Protein AF-A0A9P7XEL4-F1 (afdb_monomer_lite)

Sequence (100 aa):
MDHVLQLLDLHAQRLPLPLSPVKDVTFTKGSLKDTKGYEFGQKTIIHRFCPNCGSSVFEEMKTRDMLAVNIRHLRGVDVKALEFVHYDGFTKHGPQYEFA

Secondary structure (DSSP, 8-state):
-------S-S--TTS---EEEGGG---SSS-GGGSEEE--TTS-EEEEE-TTT--EEEEEESSSSEEEE-GGG-TT--GGGS------HHHHS-GGG---

Foldseek 3Di:
DAPQAEADDDDPPDDPHVWDQLVNDDDPDDDQVQWDWDAAQPRQKTQTAHPPPRDRAWIQGNVGSTIRGGPVPDPPDDPVPHDYDDDDRVVPPDPSPDDD

pLDDT: mean 74.94, std 18.09, range [26.22, 95.5]

Radius of gyration: 14.18 Å; chains: 1; bounding box: 42×27×33 Å

Structure (mmCIF, N/CA/C/O backbone):
data_AF-A0A9P7XEL4-F1
#
_entry.id   AF-A0A9P7XEL4-F1
#
loop_
_atom_site.group_PDB
_atom_site.id
_atom_site.type_symbol
_atom_site.label_atom_id
_atom_site.label_alt_id
_atom_site.label_comp_id
_atom_site.label_asym_id
_atom_site.label_entity_id
_atom_site.label_seq_id
_atom_site.pdbx_PDB_ins_code
_atom_site.Cartn_x
_atom_site.Cartn_y
_atom_site.Cartn_z
_atom_site.occupancy
_atom_site.B_iso_or_equiv
_atom_site.auth_seq_id
_atom_site.auth_comp_id
_atom_site.auth_asym_id
_atom_site.auth_atom_id
_atom_site.pdbx_PDB_model_num
ATOM 1 N N . MET A 1 1 ? -13.971 -0.108 -22.187 1.00 29.59 1 MET A N 1
ATOM 2 C CA . MET A 1 1 ? -13.885 0.783 -21.001 1.00 29.59 1 MET A CA 1
ATOM 3 C C . MET A 1 1 ? -12.870 0.111 -20.118 1.00 29.59 1 MET A C 1
ATOM 5 O O . MET A 1 1 ? -13.204 -0.754 -19.316 1.00 29.59 1 MET A O 1
ATOM 9 N N . ASP A 1 2 ? -11.615 0.398 -20.430 1.00 26.22 2 ASP A N 1
ATOM 10 C CA . ASP A 1 2 ? -10.513 -0.507 -20.143 1.00 26.22 2 ASP A CA 1
ATOM 11 C C . ASP A 1 2 ? -9.864 -0.025 -18.855 1.00 26.22 2 ASP A C 1
ATOM 13 O O . ASP A 1 2 ? -8.997 0.847 -18.835 1.00 26.22 2 ASP A O 1
ATOM 17 N N . HIS A 1 3 ? -10.392 -0.525 -17.741 1.00 31.06 3 HIS A N 1
ATOM 18 C CA . HIS A 1 3 ? -9.811 -0.284 -16.433 1.00 31.06 3 HIS A CA 1
ATOM 19 C C . HIS A 1 3 ? -8.615 -1.222 -16.263 1.00 31.06 3 HIS A C 1
ATOM 21 O O . HIS A 1 3 ? -8.749 -2.358 -15.811 1.00 31.06 3 HIS A O 1
ATOM 27 N N . VAL A 1 4 ? -7.436 -0.731 -16.647 1.00 32.66 4 VAL A N 1
ATOM 28 C CA . VAL A 1 4 ? -6.141 -1.335 -16.315 1.00 32.66 4 VAL A CA 1
ATOM 29 C C . VAL A 1 4 ? -5.936 -1.170 -14.807 1.00 32.66 4 VAL A C 1
ATOM 31 O O . VAL A 1 4 ? -5.474 -0.138 -14.325 1.00 32.66 4 VAL A O 1
ATOM 34 N N . LEU A 1 5 ? -6.375 -2.165 -14.038 1.00 41.03 5 LEU A N 1
ATOM 35 C CA . LEU A 1 5 ? -6.260 -2.176 -12.583 1.00 41.03 5 LEU A CA 1
ATOM 36 C C . LEU A 1 5 ? -4.991 -2.933 -12.186 1.00 41.03 5 LEU A C 1
ATOM 38 O O . LEU A 1 5 ? -4.913 -4.154 -12.306 1.00 41.03 5 LEU A O 1
ATOM 42 N N . GLN A 1 6 ? -3.981 -2.200 -11.724 1.00 42.44 6 GLN A N 1
ATOM 43 C CA . GLN A 1 6 ? -2.684 -2.773 -11.374 1.00 42.44 6 GLN A CA 1
ATOM 44 C C . GLN A 1 6 ? -2.631 -3.259 -9.920 1.00 42.44 6 GLN A C 1
ATOM 46 O O . GLN A 1 6 ? -3.105 -2.587 -9.007 1.00 42.44 6 GLN A O 1
ATOM 51 N N . LEU A 1 7 ? -2.040 -4.445 -9.747 1.00 38.75 7 LEU A N 1
ATOM 52 C CA . LEU A 1 7 ? -1.731 -5.126 -8.487 1.00 38.75 7 LEU A CA 1
ATOM 53 C C . LEU A 1 7 ? -0.873 -4.276 -7.534 1.00 38.75 7 LEU A C 1
ATOM 55 O O . LEU A 1 7 ? 0.015 -3.552 -7.978 1.00 38.75 7 LEU A O 1
ATOM 59 N N . LEU A 1 8 ? -1.085 -4.467 -6.225 1.00 46.84 8 LEU A N 1
ATOM 60 C CA . LEU A 1 8 ? -0.123 -4.086 -5.185 1.00 46.84 8 LEU A CA 1
ATOM 61 C C . LEU A 1 8 ? 1.179 -4.842 -5.417 1.00 46.84 8 LEU A C 1
ATOM 63 O O . LEU A 1 8 ? 1.230 -6.057 -5.250 1.00 46.84 8 LEU A O 1
ATOM 67 N N . ASP A 1 9 ? 2.193 -4.131 -5.874 1.00 37.53 9 ASP A N 1
ATOM 68 C CA . ASP A 1 9 ? 3.299 -3.697 -5.025 1.00 37.53 9 ASP A CA 1
ATOM 69 C C . ASP A 1 9 ? 4.166 -2.724 -5.842 1.00 37.53 9 ASP A C 1
ATOM 71 O O . ASP A 1 9 ? 4.312 -2.866 -7.057 1.00 37.53 9 ASP A O 1
ATOM 75 N N . LEU A 1 10 ? 4.783 -1.771 -5.135 1.00 38.84 10 LEU A N 1
ATOM 76 C CA . LEU A 1 10 ? 5.895 -0.916 -5.577 1.00 38.84 10 LEU A CA 1
ATOM 77 C C . LEU A 1 10 ? 5.537 0.426 -6.263 1.00 38.84 10 LEU A C 1
ATOM 79 O O . LEU A 1 10 ? 5.669 0.620 -7.467 1.00 38.84 10 LEU A O 1
ATOM 83 N N . HIS A 1 11 ? 5.177 1.408 -5.424 1.00 47.44 11 HIS A N 1
ATOM 84 C CA . HIS A 1 11 ? 5.610 2.822 -5.479 1.00 47.44 11 HIS A CA 1
ATOM 85 C C . HIS A 1 11 ? 5.589 3.564 -6.836 1.00 47.44 11 HIS A C 1
ATOM 87 O O . HIS A 1 11 ? 6.415 4.445 -7.091 1.00 47.44 11 HIS A O 1
ATOM 93 N N . ALA A 1 12 ? 4.612 3.324 -7.705 1.00 41.06 12 ALA A N 1
ATOM 94 C CA . ALA A 1 12 ? 4.504 4.063 -8.961 1.00 41.06 12 ALA A CA 1
ATOM 95 C C . ALA A 1 12 ? 3.913 5.478 -8.756 1.00 41.06 12 ALA A C 1
ATOM 97 O O . ALA A 1 12 ? 2.736 5.727 -8.995 1.00 41.06 12 ALA A O 1
ATOM 98 N N . GLN A 1 13 ? 4.744 6.458 -8.383 1.00 43.97 13 GLN A N 1
ATOM 99 C CA . GLN A 1 13 ? 4.351 7.878 -8.278 1.00 43.97 13 GLN A CA 1
ATOM 100 C C . GLN A 1 13 ? 4.030 8.553 -9.635 1.00 43.97 13 GLN A C 1
ATOM 102 O O . GLN A 1 13 ? 3.797 9.763 -9.676 1.00 43.97 13 GLN A O 1
ATOM 107 N N . ARG A 1 14 ? 4.030 7.819 -10.760 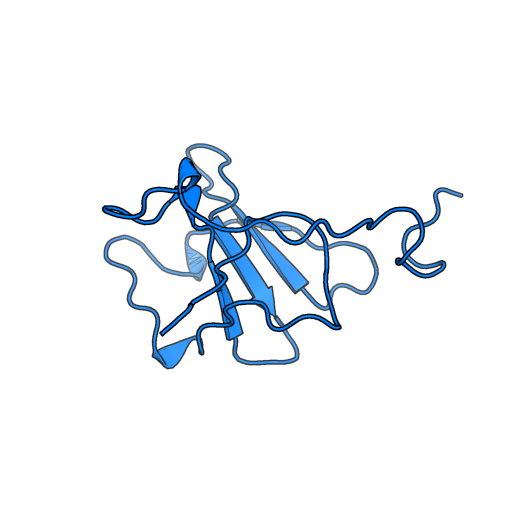1.00 40.97 14 ARG A N 1
ATOM 108 C CA . ARG A 1 14 ? 3.882 8.391 -12.117 1.00 40.97 14 ARG A CA 1
ATOM 109 C C . ARG A 1 14 ? 2.987 7.613 -13.092 1.00 40.97 14 ARG A C 1
ATOM 111 O O . ARG A 1 14 ? 2.905 8.010 -14.248 1.00 40.97 14 ARG A O 1
ATOM 118 N N . LEU A 1 15 ? 2.307 6.552 -12.661 1.00 41.12 15 LEU A N 1
ATOM 119 C CA . LEU A 1 15 ? 1.334 5.827 -13.495 1.00 41.12 15 LEU A CA 1
ATOM 120 C C . LEU A 1 15 ? -0.087 6.044 -12.956 1.00 41.12 15 LEU A C 1
ATOM 122 O O . LEU A 1 15 ? -0.232 6.309 -11.759 1.00 41.12 15 LEU A O 1
ATOM 126 N N . 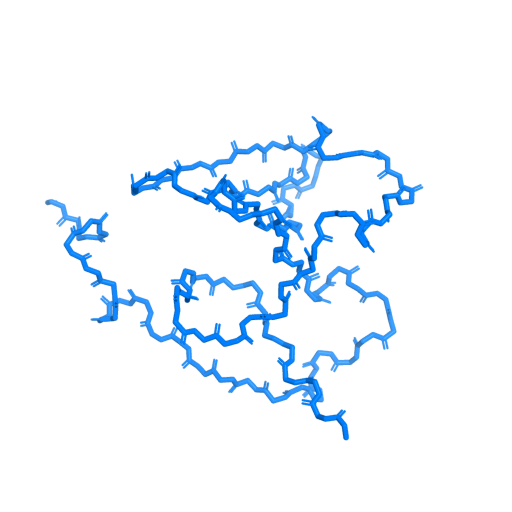PRO A 1 16 ? -1.133 5.957 -13.800 1.00 46.69 16 PRO A N 1
ATOM 127 C CA . PRO A 1 16 ? -2.516 6.010 -13.347 1.00 46.69 16 PRO A CA 1
ATOM 128 C C . PRO A 1 16 ? -2.843 4.717 -12.589 1.00 46.69 16 PRO A C 1
ATOM 130 O O . PRO A 1 16 ? -3.467 3.802 -13.115 1.00 46.69 16 PRO A O 1
ATOM 133 N N . LEU A 1 17 ? -2.379 4.627 -11.341 1.00 52.81 17 LEU A N 1
ATOM 134 C CA . LEU A 1 17 ? -2.895 3.661 -10.383 1.00 52.81 17 LEU A CA 1
ATOM 135 C C . LEU A 1 17 ? -4.406 3.907 -10.250 1.00 52.81 17 LEU A C 1
ATOM 137 O O . LEU A 1 17 ? -4.830 5.068 -10.281 1.00 52.81 17 LEU A O 1
ATOM 141 N N . PRO A 1 18 ? -5.234 2.866 -10.081 1.00 57.12 18 PRO A N 1
ATOM 142 C CA . PRO A 1 18 ? -6.626 3.053 -9.702 1.00 57.12 18 PRO A CA 1
ATOM 143 C C . PRO A 1 18 ? -6.691 3.582 -8.269 1.00 57.12 18 PRO A C 1
ATOM 145 O O . PRO A 1 18 ? -6.821 2.841 -7.297 1.00 57.12 18 PRO A O 1
ATOM 148 N N . LEU A 1 19 ? -6.532 4.895 -8.146 1.00 61.97 19 LEU A N 1
ATOM 149 C CA . LEU A 1 19 ? -6.640 5.618 -6.896 1.00 61.97 19 LEU A CA 1
ATOM 150 C C . LEU A 1 19 ? -8.118 5.829 -6.619 1.00 61.97 19 LEU A C 1
ATOM 152 O O . LEU A 1 19 ? -8.814 6.507 -7.373 1.00 61.97 19 LEU A O 1
ATOM 156 N N . SER A 1 20 ? -8.590 5.228 -5.537 1.00 74.00 20 SER A N 1
ATOM 157 C CA . SER A 1 20 ? -9.943 5.455 -5.051 1.00 74.00 20 SER A CA 1
ATOM 158 C C . SER A 1 20 ? -9.886 6.603 -4.050 1.00 74.00 20 SER A C 1
ATOM 160 O O . SER A 1 20 ? -9.150 6.482 -3.066 1.00 74.00 20 SER A O 1
ATOM 162 N N . PRO A 1 21 ? -10.607 7.717 -4.260 1.00 79.56 21 PRO A N 1
ATOM 163 C CA . PRO A 1 21 ? -10.787 8.705 -3.207 1.00 79.56 21 PRO A CA 1
ATOM 164 C C . PRO A 1 21 ? -11.282 8.010 -1.938 1.00 79.56 21 PRO A C 1
ATOM 166 O O . PRO A 1 21 ? -12.153 7.143 -2.017 1.00 79.56 21 PRO A O 1
ATOM 169 N N . VAL A 1 22 ? -10.744 8.368 -0.770 1.00 78.62 22 VAL A N 1
ATOM 170 C CA . VAL A 1 22 ? -11.078 7.673 0.492 1.00 78.62 22 VAL A CA 1
ATOM 171 C C . VAL A 1 22 ? -12.592 7.676 0.737 1.00 78.62 22 VAL A C 1
ATOM 173 O O . VAL A 1 22 ? -13.154 6.671 1.166 1.00 78.62 22 VAL A O 1
ATOM 176 N N . LYS A 1 23 ? -13.268 8.773 0.379 1.00 81.38 23 LYS A N 1
ATOM 177 C CA . LYS A 1 23 ? -14.731 8.930 0.452 1.00 81.38 23 LYS A CA 1
ATOM 178 C C . LYS A 1 23 ? -15.538 7.893 -0.345 1.00 81.38 23 LYS A C 1
ATOM 180 O O . LYS A 1 23 ? -16.681 7.629 0.012 1.00 81.38 23 LYS A O 1
ATOM 185 N N . ASP A 1 24 ? -14.962 7.323 -1.402 1.00 84.00 24 ASP A N 1
ATOM 186 C CA . ASP A 1 24 ? -15.641 6.370 -2.287 1.00 84.00 24 ASP A CA 1
ATOM 187 C C . ASP A 1 24 ? -15.435 4.919 -1.805 1.00 84.00 24 ASP A C 1
ATOM 189 O O . ASP A 1 24 ? -15.993 3.976 -2.368 1.00 84.00 24 ASP A O 1
ATOM 193 N N . VAL A 1 25 ? -14.658 4.720 -0.731 1.00 83.44 25 VAL A N 1
ATOM 194 C CA . VAL A 1 25 ? -14.373 3.410 -0.142 1.00 83.44 25 VAL A CA 1
ATOM 195 C C . VAL A 1 25 ? -15.236 3.189 1.095 1.00 83.44 25 VAL A C 1
ATOM 197 O O . VAL A 1 25 ? -15.126 3.886 2.101 1.00 83.44 25 VAL A O 1
ATOM 200 N N . THR A 1 26 ? -16.069 2.149 1.049 1.00 85.81 26 THR A N 1
ATOM 201 C CA . THR A 1 26 ? -16.863 1.702 2.200 1.00 85.81 26 THR A CA 1
ATOM 202 C C . THR A 1 26 ? -16.299 0.404 2.766 1.00 85.81 26 THR A C 1
ATOM 204 O O . THR A 1 26 ? -16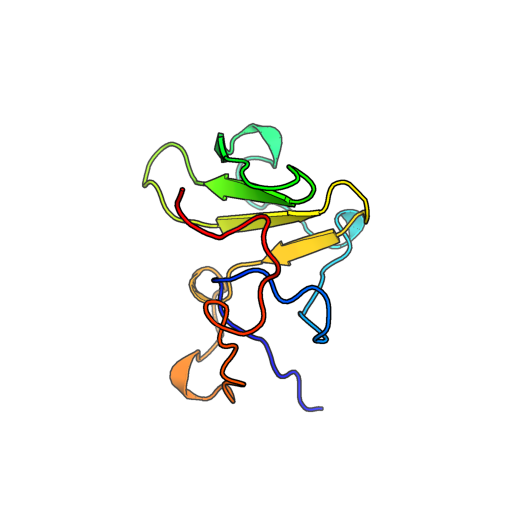.195 -0.605 2.068 1.00 85.81 26 THR A O 1
ATOM 207 N N . PHE A 1 27 ? -15.974 0.406 4.059 1.00 84.94 27 PHE A N 1
ATOM 208 C CA . PHE A 1 27 ? -15.518 -0.787 4.767 1.00 84.94 27 PHE A CA 1
ATOM 209 C C . PHE A 1 27 ? -16.719 -1.627 5.206 1.00 84.94 27 PHE A C 1
ATOM 211 O O . PHE A 1 27 ? -17.503 -1.216 6.056 1.00 84.94 27 PHE A O 1
ATOM 218 N N . THR A 1 28 ? -16.858 -2.837 4.661 1.00 86.81 28 THR A N 1
ATOM 219 C CA . THR A 1 28 ? -17.933 -3.760 5.070 1.00 86.81 28 THR A CA 1
ATOM 220 C C . THR A 1 28 ? -17.718 -4.331 6.473 1.00 86.81 28 THR A C 1
ATOM 222 O O . THR A 1 28 ? -18.666 -4.765 7.121 1.00 86.81 28 THR A O 1
ATOM 225 N N . LYS A 1 2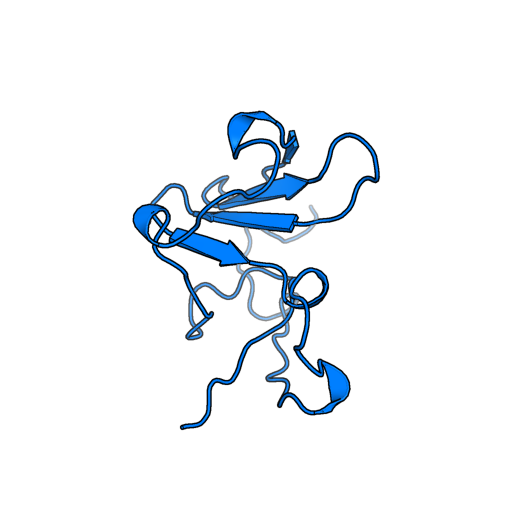9 ? -16.457 -4.403 6.915 1.00 82.81 29 LYS A N 1
ATOM 226 C CA . LYS A 1 29 ? -16.034 -4.847 8.247 1.00 82.81 29 LYS A CA 1
ATOM 227 C C . LYS A 1 29 ? -14.771 -4.094 8.647 1.00 82.81 29 LYS A C 1
ATOM 229 O O . LYS A 1 29 ? -13.859 -3.970 7.831 1.00 82.81 29 LYS A O 1
ATOM 234 N N . GLY A 1 30 ? -14.716 -3.665 9.905 1.00 85.75 30 GLY A N 1
ATOM 235 C CA . GLY A 1 30 ? -13.623 -2.843 10.414 1.00 85.75 30 GLY A CA 1
ATOM 236 C C . GLY A 1 30 ? -13.570 -1.471 9.742 1.00 85.75 30 GLY A C 1
ATOM 237 O O . GLY A 1 30 ? -14.554 -0.982 9.189 1.00 85.75 30 GLY A O 1
ATOM 238 N N . SER A 1 31 ? -12.404 -0.852 9.811 1.00 88.31 31 SER A N 1
ATOM 239 C CA . SER A 1 31 ? -12.138 0.497 9.341 1.00 88.31 31 SER A CA 1
ATOM 240 C C . SER A 1 31 ? -10.658 0.658 9.007 1.00 88.31 31 SER A C 1
ATOM 242 O O . SER A 1 31 ? -9.827 -0.192 9.335 1.00 88.31 31 SER A O 1
ATOM 244 N N . LEU A 1 32 ? -10.303 1.806 8.430 1.00 86.19 32 LEU A N 1
ATOM 245 C CA . LEU A 1 32 ? -8.909 2.197 8.223 1.00 86.19 32 LEU A CA 1
ATOM 246 C C . LEU A 1 32 ? -8.065 2.072 9.510 1.00 86.19 32 LEU A C 1
ATOM 248 O O . LEU A 1 32 ? -6.914 1.641 9.462 1.00 86.19 32 LEU A O 1
ATOM 252 N N . LYS A 1 33 ? -8.649 2.386 10.675 1.00 88.69 33 LYS A N 1
ATOM 253 C CA . LYS A 1 33 ? -7.967 2.370 11.982 1.00 88.69 33 LYS A CA 1
ATOM 254 C C . LYS A 1 33 ? -7.667 0.964 12.501 1.00 88.69 33 LYS A C 1
ATOM 256 O O . LYS A 1 33 ? -6.767 0.805 13.319 1.00 88.69 33 LYS A O 1
ATOM 261 N N . ASP A 1 34 ? -8.385 -0.041 12.008 1.00 91.50 34 ASP A N 1
ATOM 262 C CA . ASP A 1 34 ? -8.213 -1.437 12.420 1.00 91.50 34 ASP A CA 1
ATOM 263 C C . ASP A 1 34 ? -7.051 -2.123 11.684 1.00 91.50 34 ASP A C 1
ATOM 265 O O . ASP A 1 34 ? -6.726 -3.280 11.951 1.00 91.50 34 ASP A O 1
ATOM 269 N N . THR A 1 35 ? -6.395 -1.410 10.766 1.00 92.50 35 THR A N 1
ATOM 270 C CA . THR A 1 35 ? -5.208 -1.881 10.047 1.00 92.50 35 THR A CA 1
ATOM 271 C C . THR A 1 35 ? -3.912 -1.408 10.705 1.00 92.50 35 THR A C 1
ATOM 273 O O . THR A 1 35 ? -3.863 -0.383 11.391 1.00 92.50 35 THR A O 1
ATOM 276 N N . LYS A 1 36 ? -2.821 -2.146 10.486 1.00 95.50 36 LYS A N 1
ATOM 277 C CA . LYS A 1 36 ? -1.473 -1.731 10.895 1.00 95.50 36 LYS A CA 1
ATOM 278 C C . LYS A 1 36 ? -0.785 -1.018 9.744 1.00 95.50 36 LYS A C 1
ATOM 280 O O . LYS A 1 36 ? -0.781 -1.520 8.628 1.00 95.50 36 LYS A O 1
ATOM 285 N N . GLY A 1 37 ? -0.240 0.161 10.030 1.00 93.81 37 GLY A N 1
ATOM 286 C CA . GLY A 1 37 ? 0.508 0.958 9.065 1.00 93.81 37 GLY A CA 1
ATOM 287 C C . GLY A 1 37 ? 2.003 0.685 9.155 1.00 93.81 37 GLY A C 1
ATOM 288 O O . GLY A 1 37 ? 2.555 0.647 10.255 1.00 93.81 37 GLY A O 1
ATOM 289 N N . TYR A 1 38 ? 2.645 0.537 8.004 1.00 91.88 38 TYR A N 1
ATOM 290 C CA . TYR A 1 38 ? 4.092 0.521 7.852 1.00 91.88 38 TYR A CA 1
ATOM 291 C C . TYR A 1 38 ? 4.511 1.607 6.861 1.00 91.88 38 TYR A C 1
ATOM 293 O O . TYR A 1 38 ? 3.857 1.824 5.843 1.00 91.88 38 TYR A O 1
ATOM 301 N N . GLU A 1 39 ? 5.597 2.305 7.169 1.00 89.94 39 GLU A N 1
ATOM 302 C CA . GLU A 1 39 ? 6.093 3.419 6.368 1.00 89.94 39 GLU A CA 1
ATOM 303 C C . GLU A 1 39 ? 7.602 3.310 6.202 1.00 89.94 39 GLU A C 1
ATOM 305 O O . GLU A 1 39 ? 8.313 2.966 7.147 1.00 89.94 39 GLU A O 1
ATOM 310 N N . PHE A 1 40 ? 8.098 3.672 5.023 1.00 84.06 40 PHE A N 1
ATOM 311 C CA . PHE A 1 40 ? 9.525 3.686 4.724 1.00 84.06 40 PHE A CA 1
ATOM 312 C C . PHE A 1 40 ? 9.867 4.764 3.690 1.00 84.06 40 PHE A C 1
ATOM 314 O O . PHE A 1 40 ? 8.986 5.482 3.204 1.00 84.06 40 PHE A O 1
ATOM 321 N N . GLY A 1 41 ? 11.160 4.929 3.398 1.00 81.06 41 GLY A N 1
ATOM 322 C CA . GLY A 1 41 ? 11.654 5.996 2.528 1.00 81.06 41 GLY A CA 1
ATOM 323 C C . GLY A 1 41 ? 11.219 7.373 3.039 1.00 81.06 41 GLY A C 1
ATOM 324 O O . GLY A 1 41 ? 11.444 7.723 4.197 1.00 81.06 41 GLY A O 1
ATOM 325 N N . GLN A 1 42 ? 10.534 8.140 2.188 1.00 83.50 42 GLN A N 1
ATOM 326 C CA . GLN A 1 42 ? 10.039 9.485 2.510 1.00 83.50 42 GLN A CA 1
ATOM 327 C C . GLN A 1 42 ? 8.777 9.512 3.393 1.00 83.50 42 GLN A C 1
ATOM 329 O O . GLN A 1 42 ? 8.325 10.597 3.754 1.00 83.50 42 GLN A O 1
ATOM 334 N N . LYS A 1 43 ? 8.196 8.353 3.745 1.00 87.69 43 LYS A N 1
ATOM 335 C CA . LYS A 1 43 ? 7.001 8.247 4.611 1.00 87.69 43 LYS A CA 1
ATOM 336 C C . LYS A 1 43 ? 5.786 9.037 4.097 1.00 87.69 43 LYS A C 1
ATOM 338 O O . LYS A 1 43 ? 5.027 9.615 4.876 1.00 87.69 43 LYS A O 1
ATOM 343 N N . THR A 1 44 ? 5.629 9.094 2.774 1.00 86.06 44 THR A N 1
ATOM 344 C CA . THR A 1 44 ? 4.499 9.743 2.084 1.00 86.06 44 THR A CA 1
ATOM 345 C C . THR A 1 44 ? 3.335 8.789 1.821 1.00 86.06 44 THR A C 1
ATOM 347 O O . THR A 1 44 ? 2.224 9.244 1.549 1.00 86.06 44 THR A O 1
ATOM 350 N N . ILE A 1 45 ? 3.582 7.482 1.920 1.00 86.50 45 ILE A N 1
ATOM 351 C CA . ILE A 1 45 ? 2.614 6.405 1.722 1.00 86.50 45 ILE A CA 1
ATOM 352 C C . ILE A 1 45 ? 2.640 5.509 2.961 1.00 86.50 45 ILE A C 1
ATOM 354 O O . ILE A 1 45 ? 3.715 5.103 3.411 1.00 86.50 45 ILE A O 1
ATOM 358 N N . ILE A 1 46 ? 1.459 5.196 3.490 1.00 91.44 46 ILE A N 1
ATOM 359 C CA . ILE A 1 46 ? 1.277 4.232 4.572 1.00 91.44 46 ILE A CA 1
ATOM 360 C C . ILE A 1 46 ? 0.806 2.917 3.962 1.00 91.44 46 ILE A C 1
ATOM 362 O O . ILE A 1 46 ? -0.302 2.826 3.437 1.00 91.44 46 ILE A O 1
ATOM 366 N N . HIS A 1 47 ? 1.627 1.882 4.078 1.00 90.38 47 HIS A N 1
ATOM 367 C CA . HIS A 1 47 ? 1.285 0.518 3.685 1.00 90.38 47 HIS A CA 1
ATOM 368 C C . HIS A 1 47 ? 0.415 -0.097 4.775 1.00 90.38 47 HIS A C 1
ATOM 370 O O . HIS A 1 47 ? 0.850 -0.194 5.926 1.00 90.38 47 HIS A O 1
ATOM 376 N N . ARG A 1 48 ? -0.833 -0.455 4.462 1.00 91.62 48 ARG A N 1
ATOM 377 C CA . ARG A 1 48 ? -1.823 -0.891 5.454 1.00 91.62 48 ARG A CA 1
ATOM 378 C C . ARG A 1 48 ? -2.052 -2.396 5.369 1.00 91.62 48 ARG A C 1
ATOM 380 O O . ARG A 1 48 ? -2.504 -2.930 4.355 1.00 91.62 48 ARG A O 1
ATOM 387 N N . PHE A 1 49 ? -1.800 -3.071 6.486 1.00 92.56 49 PHE A N 1
ATOM 388 C CA . PHE A 1 49 ? -1.886 -4.520 6.621 1.00 92.56 49 PHE A CA 1
ATOM 389 C C . PHE A 1 49 ? -2.987 -4.938 7.593 1.00 92.56 49 PHE A C 1
ATOM 391 O O . PHE A 1 49 ? -3.258 -4.266 8.595 1.00 92.56 49 PHE A O 1
ATOM 398 N N . CYS A 1 50 ? -3.596 -6.095 7.337 1.00 91.56 50 CYS A N 1
ATOM 399 C CA . CYS A 1 50 ? -4.502 -6.717 8.295 1.00 91.56 50 CYS A CA 1
ATOM 400 C C . CYS A 1 50 ? -3.704 -7.254 9.501 1.00 91.56 50 CYS A C 1
ATOM 402 O O . CYS A 1 50 ? -2.834 -8.102 9.303 1.00 91.56 50 CYS A O 1
ATOM 404 N N . PRO A 1 51 ? -4.015 -6.853 10.750 1.00 93.06 51 PRO A N 1
ATOM 405 C CA . PRO A 1 51 ? -3.296 -7.341 11.931 1.00 93.06 51 PRO A CA 1
ATOM 406 C C . PRO A 1 51 ? -3.497 -8.836 12.203 1.00 93.06 51 PRO A C 1
ATOM 408 O O . PRO A 1 51 ? -2.709 -9.423 12.934 1.00 93.06 51 PRO A O 1
ATOM 411 N N . ASN A 1 52 ? -4.553 -9.444 11.656 1.00 92.31 52 ASN A N 1
ATOM 412 C CA . ASN A 1 52 ? -4.894 -10.838 11.926 1.00 92.31 52 ASN A CA 1
ATOM 413 C C . ASN A 1 52 ? -4.194 -11.821 10.974 1.00 92.31 52 ASN A C 1
ATOM 415 O O . ASN A 1 52 ? -3.737 -12.870 11.408 1.00 92.31 52 ASN A O 1
ATOM 419 N N . CYS A 1 53 ? -4.124 -11.502 9.677 1.00 91.12 53 CYS A N 1
ATOM 420 C CA . CYS A 1 53 ? -3.562 -12.402 8.661 1.00 91.12 53 CYS A CA 1
ATOM 421 C C . CYS A 1 53 ? -2.319 -11.855 7.946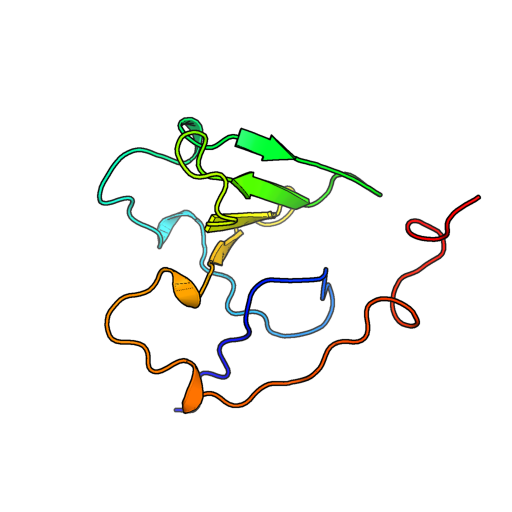 1.00 91.12 53 CYS A C 1
ATOM 423 O O . CYS A 1 53 ? -1.753 -12.551 7.111 1.00 91.12 53 CYS A O 1
ATOM 425 N N . GLY A 1 54 ? -1.908 -10.614 8.225 1.00 90.56 54 GLY A N 1
ATOM 426 C CA . GLY A 1 54 ? -0.708 -10.002 7.645 1.00 90.56 54 GLY A CA 1
ATOM 427 C C . GLY A 1 54 ? -0.822 -9.594 6.173 1.00 90.56 54 GLY A C 1
ATOM 428 O O . GLY A 1 54 ? 0.165 -9.162 5.591 1.00 90.56 54 GLY A O 1
ATOM 429 N N . SER A 1 55 ? -1.995 -9.711 5.545 1.00 90.38 55 SER A N 1
ATOM 430 C CA . SER A 1 55 ? -2.170 -9.344 4.133 1.00 90.38 55 SER A CA 1
ATOM 431 C C . SER A 1 55 ? -2.080 -7.830 3.915 1.00 90.38 55 SER A C 1
ATOM 433 O O . SER A 1 55 ? -2.647 -7.071 4.705 1.00 90.38 55 SER A O 1
ATOM 435 N N . SER A 1 56 ? -1.425 -7.410 2.826 1.00 89.56 56 SER A N 1
ATOM 436 C CA . SER A 1 56 ? -1.387 -6.014 2.365 1.00 89.56 56 SER A CA 1
ATOM 437 C C . SER A 1 56 ? -2.711 -5.649 1.695 1.00 89.56 56 SER A C 1
ATOM 439 O O . SER A 1 56 ? -3.040 -6.184 0.632 1.00 89.56 56 SER A O 1
ATOM 441 N N . VAL A 1 57 ? -3.507 -4.798 2.344 1.00 88.44 57 VAL A N 1
ATOM 442 C CA . VAL A 1 57 ? -4.906 -4.549 1.952 1.00 88.44 57 VAL A CA 1
ATOM 443 C C . VAL A 1 57 ? -5.020 -3.313 1.065 1.00 88.44 57 VAL A C 1
ATOM 445 O O . VAL A 1 57 ? -5.726 -3.340 0.055 1.00 88.44 57 VAL A O 1
ATOM 448 N N . PHE A 1 58 ? -4.333 -2.233 1.434 1.00 87.06 58 PHE A N 1
ATOM 449 C CA . PHE A 1 58 ? -4.277 -0.998 0.658 1.00 87.06 58 PHE A CA 1
ATOM 450 C C . PHE A 1 58 ? -3.075 -0.143 1.062 1.00 87.06 58 PHE A C 1
ATOM 452 O O . PHE A 1 58 ? -2.500 -0.305 2.138 1.00 87.06 58 PHE A O 1
ATOM 459 N N . GLU A 1 59 ? -2.732 0.807 0.206 1.00 88.94 59 GLU A N 1
ATOM 460 C CA . GLU A 1 59 ? -1.796 1.880 0.508 1.00 88.94 59 GLU A CA 1
ATOM 461 C C . GLU A 1 59 ? -2.565 3.193 0.655 1.00 88.94 59 GLU A C 1
ATOM 463 O O . GLU A 1 59 ? -3.411 3.531 -0.174 1.00 88.94 59 GLU A O 1
ATOM 468 N N . GLU A 1 60 ? -2.274 3.939 1.713 1.00 89.38 60 GLU A N 1
ATOM 469 C CA . GLU A 1 60 ? -2.851 5.253 1.973 1.00 89.38 60 GLU A CA 1
ATOM 470 C C . GLU A 1 60 ? -1.838 6.335 1.614 1.00 89.38 60 GLU A C 1
ATOM 472 O O . GLU A 1 60 ? -0.728 6.372 2.149 1.00 89.38 60 GLU A O 1
ATOM 477 N N . MET A 1 61 ? -2.218 7.235 0.712 1.00 87.31 61 MET A N 1
ATOM 478 C CA . MET A 1 61 ? -1.381 8.372 0.352 1.00 87.31 61 MET A CA 1
ATOM 479 C C . MET A 1 61 ? -1.590 9.490 1.377 1.00 87.31 61 MET A C 1
ATOM 481 O O . MET A 1 61 ? -2.699 9.961 1.569 1.00 87.31 61 MET A O 1
ATOM 485 N N . LYS A 1 62 ? -0.537 9.974 2.044 1.00 84.75 62 LYS A N 1
ATOM 486 C CA . LYS A 1 62 ? -0.700 11.070 3.023 1.00 84.75 62 LYS A CA 1
ATOM 487 C C . LYS A 1 62 ? -0.978 12.419 2.369 1.00 84.75 62 LYS A C 1
ATOM 489 O O . LYS A 1 62 ? -1.614 13.285 2.955 1.00 84.75 62 LYS A O 1
ATOM 494 N N . THR A 1 63 ? -0.436 12.619 1.170 1.00 83.38 63 THR A N 1
ATOM 495 C CA . THR A 1 63 ? -0.501 13.894 0.440 1.00 83.38 63 THR A CA 1
ATOM 496 C C . THR A 1 63 ? -1.688 13.975 -0.514 1.00 83.38 63 THR A C 1
ATOM 498 O O . THR A 1 63 ? -1.913 15.018 -1.126 1.00 83.38 63 THR A O 1
ATOM 501 N N . ARG A 1 64 ? -2.441 12.883 -0.669 1.00 79.19 64 ARG A N 1
ATOM 502 C CA . ARG A 1 64 ? -3.618 12.779 -1.532 1.00 79.19 64 ARG A CA 1
ATOM 503 C C . ARG A 1 64 ? -4.662 11.979 -0.777 1.00 79.19 64 ARG A C 1
ATOM 505 O O . ARG A 1 64 ? -4.325 10.916 -0.294 1.00 79.19 64 ARG A O 1
ATOM 512 N N . ASP A 1 65 ? -5.904 12.439 -0.704 1.00 83.06 65 ASP A N 1
ATOM 513 C CA . ASP A 1 65 ? -6.991 11.710 -0.029 1.00 83.06 65 ASP A CA 1
ATOM 514 C C . ASP A 1 65 ? -7.438 10.480 -0.850 1.00 83.06 65 ASP A C 1
ATOM 516 O O . ASP A 1 65 ? -8.532 10.428 -1.413 1.00 83.06 65 ASP A O 1
ATOM 520 N N . MET A 1 66 ? -6.525 9.522 -1.022 1.00 84.62 66 MET A N 1
ATOM 521 C CA . MET A 1 66 ? -6.613 8.408 -1.958 1.00 84.62 66 MET A CA 1
ATOM 522 C C . MET A 1 66 ? -6.064 7.121 -1.340 1.00 84.62 66 MET A C 1
ATOM 524 O O . MET A 1 66 ? -5.009 7.113 -0.698 1.00 84.62 66 MET A O 1
ATOM 528 N N . LEU A 1 67 ? -6.766 6.023 -1.614 1.00 84.69 67 LEU A N 1
ATOM 529 C CA . LEU A 1 67 ? -6.353 4.659 -1.314 1.00 84.69 67 LEU A CA 1
ATOM 530 C C . LEU A 1 67 ? -6.026 3.921 -2.613 1.00 84.69 67 LEU A C 1
ATOM 532 O O . LEU A 1 67 ? -6.825 3.918 -3.555 1.00 84.69 67 LEU A O 1
ATOM 536 N N . ALA A 1 68 ? -4.877 3.253 -2.645 1.00 84.94 68 ALA A N 1
ATOM 537 C CA . ALA A 1 68 ? -4.589 2.227 -3.641 1.00 84.94 68 ALA A CA 1
ATOM 538 C C . ALA A 1 68 ? -5.002 0.869 -3.061 1.00 84.94 68 ALA A C 1
ATOM 540 O O . ALA A 1 68 ? -4.436 0.417 -2.069 1.00 84.94 68 ALA A O 1
ATOM 541 N N . VAL A 1 69 ? -6.028 0.239 -3.636 1.00 83.81 69 VAL A N 1
ATOM 542 C CA . VAL A 1 69 ? -6.651 -0.975 -3.083 1.00 83.81 69 VAL A CA 1
ATOM 543 C C . VAL A 1 69 ? -6.075 -2.232 -3.717 1.00 83.81 69 VAL A C 1
ATOM 545 O O . VAL A 1 69 ? -5.889 -2.299 -4.931 1.00 83.81 69 VAL A O 1
ATOM 548 N N . ASN A 1 70 ? -5.863 -3.272 -2.907 1.00 84.81 70 ASN A N 1
ATOM 549 C CA . ASN A 1 70 ? -5.381 -4.540 -3.423 1.00 84.81 70 ASN A CA 1
ATOM 550 C C . ASN A 1 70 ? -6.455 -5.326 -4.149 1.00 84.81 70 ASN A C 1
ATOM 552 O O . ASN A 1 70 ? -7.367 -5.889 -3.548 1.00 84.81 70 ASN A O 1
ATOM 556 N N . ILE A 1 71 ? -6.286 -5.422 -5.466 1.00 82.12 71 ILE A N 1
ATOM 557 C CA . ILE A 1 71 ? -7.198 -6.130 -6.354 1.00 82.12 71 ILE A CA 1
ATOM 558 C C . ILE A 1 71 ? -7.350 -7.613 -6.011 1.00 82.12 71 ILE A C 1
ATOM 560 O O . ILE A 1 71 ? -8.415 -8.178 -6.235 1.00 82.12 71 ILE A O 1
ATOM 564 N N . ARG A 1 72 ? -6.343 -8.239 -5.381 1.00 84.19 72 ARG A N 1
ATOM 565 C CA . ARG A 1 72 ? -6.449 -9.622 -4.877 1.00 84.19 72 ARG A CA 1
ATOM 566 C C . ARG A 1 72 ? -7.519 -9.780 -3.794 1.00 84.19 72 ARG A C 1
ATOM 568 O O . ARG A 1 72 ? -7.975 -10.896 -3.565 1.00 84.19 72 ARG A O 1
ATOM 575 N N . HIS A 1 73 ? -7.907 -8.691 -3.132 1.00 82.44 73 HIS A N 1
ATOM 576 C CA . HIS A 1 73 ? -8.945 -8.675 -2.105 1.00 82.44 73 HIS A CA 1
ATOM 577 C C . HIS A 1 73 ? -10.337 -8.318 -2.654 1.00 82.44 73 HIS A C 1
ATOM 579 O O . HIS A 1 73 ? -11.320 -8.415 -1.915 1.00 82.44 73 HIS A O 1
ATOM 585 N N . LEU A 1 74 ? -10.453 -7.943 -3.933 1.00 83.25 74 LEU A N 1
ATOM 586 C CA . LEU A 1 74 ? -11.737 -7.655 -4.569 1.00 83.25 74 LEU A CA 1
ATOM 587 C C . LEU A 1 74 ? -12.407 -8.950 -5.041 1.00 83.25 74 LEU A C 1
ATOM 589 O O . LEU A 1 74 ? -11.800 -9.799 -5.690 1.00 83.25 74 LEU A O 1
ATOM 593 N N . ARG A 1 75 ? -13.693 -9.107 -4.716 1.00 83.69 75 ARG A N 1
ATOM 594 C CA . ARG A 1 75 ? -14.498 -10.248 -5.171 1.00 83.69 75 ARG A CA 1
ATOM 595 C C . ARG A 1 75 ? -15.028 -9.995 -6.575 1.00 83.69 75 ARG A C 1
ATOM 597 O O . ARG A 1 75 ? -15.420 -8.880 -6.891 1.00 83.69 75 ARG A O 1
ATOM 604 N N . GLY A 1 76 ? -15.098 -11.052 -7.382 1.00 86.94 76 GLY A N 1
ATOM 605 C CA . GLY A 1 76 ? -15.638 -10.975 -8.743 1.00 86.94 76 GLY A CA 1
ATOM 606 C C . GLY A 1 76 ? -14.682 -10.363 -9.768 1.00 86.94 76 GLY A C 1
ATOM 607 O O . GLY A 1 76 ? -15.091 -10.134 -10.899 1.00 86.94 76 GLY A O 1
ATOM 608 N N . VAL A 1 77 ? -13.422 -10.121 -9.396 1.00 83.31 77 VAL A N 1
ATOM 609 C CA . VAL A 1 77 ? -12.381 -9.667 -10.320 1.00 83.31 77 VAL A CA 1
ATOM 610 C C . VAL A 1 77 ? -11.521 -10.855 -10.737 1.00 83.31 77 VAL A C 1
ATOM 612 O O . VAL A 1 77 ? -10.894 -11.499 -9.893 1.00 83.31 77 VAL A O 1
ATOM 615 N N . ASP A 1 78 ? -11.461 -11.133 -12.040 1.00 84.62 78 ASP A N 1
ATOM 616 C CA . ASP A 1 78 ? -10.502 -12.092 -12.585 1.00 84.62 78 ASP A CA 1
ATOM 617 C C . ASP A 1 78 ? -9.150 -11.414 -12.800 1.00 84.62 78 ASP A C 1
ATOM 619 O O . ASP A 1 78 ? -8.887 -10.798 -13.828 1.00 84.62 78 ASP A O 1
ATOM 623 N N . VAL A 1 79 ? -8.273 -11.558 -11.809 1.00 81.31 79 VAL A N 1
ATOM 624 C CA . VAL A 1 79 ? -6.924 -10.985 -11.838 1.00 81.31 79 VAL A CA 1
ATOM 625 C C . VAL A 1 79 ? -6.104 -11.514 -13.016 1.00 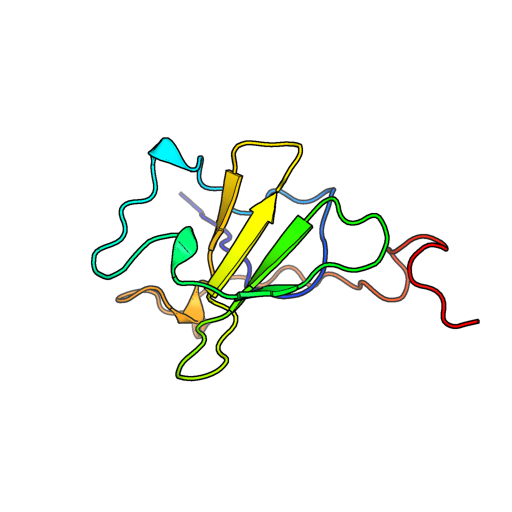81.31 79 VAL A C 1
ATOM 627 O O . VAL A 1 79 ? -5.243 -10.800 -13.510 1.00 81.31 79 VAL A O 1
ATOM 630 N N . LYS A 1 80 ? -6.347 -12.741 -13.494 1.00 83.06 80 LYS A N 1
ATOM 631 C CA . LYS A 1 80 ? -5.561 -13.321 -14.596 1.00 83.06 80 LYS A CA 1
ATOM 632 C C . LYS A 1 80 ? -5.931 -12.735 -15.955 1.00 83.06 80 LYS A C 1
ATOM 634 O O . LYS A 1 80 ? -5.112 -12.791 -16.864 1.00 83.06 80 LYS A O 1
ATOM 639 N N . ALA A 1 81 ? -7.142 -12.201 -16.080 1.00 87.12 81 ALA A N 1
ATOM 640 C CA . ALA A 1 81 ? -7.627 -11.554 -17.291 1.00 87.12 81 ALA A CA 1
ATOM 641 C C . ALA A 1 81 ? -7.214 -10.074 -17.391 1.00 87.12 81 ALA A C 1
ATOM 643 O O . ALA A 1 81 ? -7.485 -9.440 -18.407 1.00 87.12 81 ALA A O 1
ATOM 644 N N . LEU A 1 82 ? -6.589 -9.512 -16.349 1.00 81.69 82 LEU A N 1
ATOM 645 C CA . LEU A 1 82 ? -6.146 -8.119 -16.341 1.00 81.69 82 LEU A CA 1
ATOM 646 C C . LEU A 1 82 ? -4.824 -7.946 -17.088 1.00 81.69 82 LEU A C 1
ATOM 648 O O . LEU A 1 82 ? -3.920 -8.777 -16.999 1.00 81.69 82 LEU A O 1
ATOM 652 N N . GLU A 1 83 ? -4.686 -6.809 -17.763 1.00 79.69 83 GLU A N 1
ATOM 653 C CA . GLU A 1 83 ? -3.413 -6.391 -18.337 1.00 79.69 83 GLU A CA 1
ATOM 654 C C . GLU A 1 83 ? -2.481 -5.844 -17.251 1.00 79.69 83 GLU A C 1
ATOM 656 O O . GLU A 1 83 ? -2.840 -4.968 -16.459 1.00 79.69 83 GLU A O 1
ATOM 661 N N . PHE A 1 84 ? -1.248 -6.350 -17.233 1.00 74.69 84 PHE A N 1
ATOM 662 C CA . PHE A 1 84 ? -0.224 -5.933 -16.284 1.00 74.69 84 PHE A CA 1
ATOM 663 C C . PHE A 1 84 ? 0.794 -5.019 -16.957 1.00 74.69 84 PHE A C 1
ATOM 665 O O . PHE A 1 84 ? 1.573 -5.454 -17.801 1.00 74.69 84 PHE A O 1
ATOM 672 N N . VAL A 1 85 ? 0.859 -3.762 -16.521 1.00 76.44 85 VAL A N 1
ATOM 673 C CA . VAL A 1 85 ? 2.013 -2.898 -16.789 1.00 76.44 85 VAL A CA 1
ATOM 674 C C . VAL A 1 85 ? 3.091 -3.197 -15.753 1.00 76.44 85 VAL A C 1
ATOM 676 O O . VAL A 1 85 ? 2.922 -2.954 -14.559 1.00 76.44 85 VAL A O 1
ATOM 679 N N . HIS A 1 86 ? 4.217 -3.738 -16.197 1.00 76.38 86 HIS A N 1
ATOM 680 C CA . HIS A 1 86 ? 5.338 -3.970 -15.300 1.00 76.38 86 HIS A CA 1
ATOM 681 C C . HIS A 1 86 ? 5.961 -2.636 -14.856 1.00 76.38 86 HIS A C 1
ATOM 683 O O . HIS A 1 86 ? 6.299 -1.783 -15.683 1.00 76.38 86 HIS A O 1
ATOM 689 N N . TYR A 1 87 ? 6.141 -2.471 -13.545 1.00 73.00 87 TYR A N 1
ATOM 690 C CA . TYR A 1 87 ? 6.864 -1.349 -12.963 1.00 73.00 87 TYR A CA 1
ATOM 691 C C . TYR A 1 87 ? 8.133 -1.852 -12.278 1.00 73.00 87 TYR A C 1
ATOM 693 O O . TYR A 1 87 ? 8.080 -2.542 -11.264 1.00 73.00 87 TYR A O 1
ATOM 701 N N . ASP A 1 88 ? 9.279 -1.491 -12.847 1.00 77.00 88 ASP A N 1
ATOM 702 C CA . ASP A 1 88 ? 10.576 -1.743 -12.233 1.00 77.00 88 ASP A CA 1
ATOM 703 C C . ASP A 1 88 ? 10.852 -0.684 -11.162 1.00 77.00 88 ASP A C 1
ATOM 705 O O . ASP A 1 88 ? 11.152 0.463 -11.487 1.00 77.00 88 ASP A O 1
ATOM 709 N N . GLY A 1 89 ? 10.745 -1.058 -9.890 1.00 71.19 89 GLY A N 1
ATOM 710 C CA . GLY A 1 89 ? 11.103 -0.167 -8.790 1.00 71.19 89 GLY A CA 1
ATOM 711 C C . GLY A 1 89 ? 12.587 -0.181 -8.431 1.00 71.19 89 GLY A C 1
ATOM 712 O O . GLY A 1 89 ? 13.009 0.672 -7.668 1.00 71.19 89 GLY A O 1
ATOM 713 N N . PHE A 1 90 ? 13.414 -1.079 -8.966 1.00 72.00 90 PHE A N 1
ATOM 714 C CA . PHE A 1 90 ? 14.846 -1.037 -8.666 1.00 72.00 90 PHE A CA 1
ATOM 715 C C . PHE A 1 90 ? 15.522 0.125 -9.400 1.00 72.00 90 PHE A C 1
ATOM 717 O O . PHE A 1 90 ? 16.202 0.934 -8.779 1.00 72.00 90 PHE A O 1
ATOM 724 N N . THR A 1 91 ? 15.287 0.257 -10.710 1.00 77.75 91 THR A N 1
ATOM 725 C CA . THR A 1 91 ? 15.928 1.317 -11.513 1.00 77.75 91 THR A CA 1
ATOM 726 C C . THR A 1 91 ? 15.154 2.633 -11.541 1.00 77.75 91 THR A C 1
ATOM 728 O O . THR A 1 91 ? 15.745 3.690 -11.753 1.00 77.75 91 THR A O 1
ATOM 731 N N . LYS A 1 92 ? 13.825 2.600 -11.360 1.00 74.75 92 LYS A N 1
ATOM 732 C CA . LYS A 1 92 ? 12.977 3.805 -11.461 1.00 74.75 92 LYS A CA 1
ATOM 733 C C . LYS A 1 92 ? 12.788 4.533 -10.135 1.00 74.75 92 LYS A C 1
ATOM 735 O O . LYS A 1 92 ? 12.170 5.602 -10.114 1.00 74.75 92 LYS A O 1
ATOM 740 N N . HIS A 1 93 ? 13.270 3.972 -9.032 1.00 68.44 93 HIS A N 1
ATOM 741 C CA . HIS A 1 93 ? 13.299 4.666 -7.754 1.00 68.44 93 HIS A CA 1
ATOM 742 C C . HIS A 1 93 ? 14.584 5.473 -7.592 1.00 68.44 93 HIS A C 1
ATOM 744 O O . HIS A 1 93 ? 15.636 5.109 -8.096 1.00 68.44 93 HIS A O 1
ATOM 750 N N . GLY A 1 94 ? 14.453 6.628 -6.939 1.00 68.38 94 GLY A N 1
ATOM 751 C CA . GLY A 1 94 ? 15.582 7.507 -6.658 1.00 68.38 94 GLY A CA 1
ATOM 752 C C . GLY A 1 94 ? 16.404 7.037 -5.450 1.00 68.38 94 GLY A C 1
ATOM 753 O O . GLY A 1 94 ? 16.045 6.042 -4.812 1.00 68.38 94 GLY A O 1
ATOM 754 N N . PRO A 1 95 ? 17.439 7.805 -5.068 1.00 67.69 95 PRO A N 1
ATOM 755 C CA . PRO A 1 95 ? 18.421 7.428 -4.042 1.00 67.69 95 PRO A CA 1
ATOM 756 C C . PRO A 1 95 ? 17.811 7.125 -2.666 1.00 67.69 95 PRO A C 1
ATOM 758 O O . PRO A 1 95 ? 18.413 6.456 -1.837 1.00 67.69 95 PRO A O 1
ATOM 761 N N . GLN A 1 96 ? 16.581 7.572 -2.410 1.00 66.12 96 GLN A N 1
ATOM 762 C CA . GLN A 1 96 ? 15.843 7.292 -1.179 1.00 66.12 96 GLN A CA 1
ATOM 763 C C . GLN A 1 96 ? 15.478 5.804 -0.957 1.00 66.12 96 GLN A C 1
ATOM 765 O O . GLN A 1 96 ? 14.900 5.487 0.083 1.00 66.12 96 GLN A O 1
ATOM 770 N N . TYR A 1 97 ? 15.775 4.919 -1.917 1.00 63.94 97 TYR A N 1
ATOM 771 C CA . TYR A 1 97 ? 15.580 3.466 -1.826 1.00 63.94 97 TYR A CA 1
ATOM 772 C C . TYR A 1 97 ? 16.862 2.655 -2.111 1.00 63.94 97 TYR A C 1
ATOM 774 O O . TYR A 1 97 ? 16.786 1.437 -2.256 1.00 63.94 97 TYR A O 1
ATOM 782 N N . GLU A 1 98 ? 18.031 3.301 -2.184 1.00 62.19 98 GLU A N 1
ATOM 783 C CA . GLU A 1 98 ? 19.320 2.605 -2.280 1.00 62.19 98 GLU A CA 1
ATOM 784 C C . GLU A 1 98 ? 19.724 2.053 -0.900 1.00 62.19 98 GLU A C 1
ATOM 786 O O . GLU A 1 98 ? 19.547 2.713 0.127 1.00 62.19 98 GLU A O 1
ATOM 791 N N . PHE A 1 99 ? 20.242 0.821 -0.861 1.00 56.62 99 PHE A N 1
ATOM 792 C CA . PHE A 1 99 ? 20.837 0.261 0.352 1.00 56.62 99 PHE A CA 1
ATOM 793 C C . PHE A 1 99 ? 22.225 0.885 0.535 1.00 56.62 99 PHE A C 1
ATOM 795 O O . PHE A 1 99 ? 23.031 0.841 -0.394 1.00 56.62 99 PHE A O 1
ATOM 802 N N . ALA A 1 100 ? 22.465 1.492 1.700 1.00 53.03 100 ALA A N 1
ATOM 803 C CA . ALA A 1 100 ? 23.781 1.998 2.092 1.00 53.03 100 ALA A CA 1
ATOM 804 C C . ALA A 1 100 ? 24.814 0.869 2.218 1.00 53.03 100 ALA A C 1
ATOM 806 O O . ALA A 1 100 ? 24.417 -0.243 2.641 1.00 53.03 100 ALA A O 1
#